Protein AF-A0A183HN78-F1 (afdb_monomer_lite)

Organism: NCBI:txid387005

Radius of gyration: 21.31 Å; chains: 1; bounding box: 61×45×54 Å

Structure (mmCIF, N/CA/C/O backbone):
data_AF-A0A183HN78-F1
#
_entry.id   AF-A0A183HN78-F1
#
loop_
_atom_site.group_PDB
_atom_site.id
_atom_site.type_symbol
_atom_site.label_atom_id
_atom_site.label_alt_id
_atom_site.label_comp_id
_atom_site.label_asym_id
_atom_site.label_entity_id
_atom_site.label_seq_id
_atom_site.pdbx_PDB_ins_code
_atom_site.Cartn_x
_atom_site.Cartn_y
_atom_site.Cartn_z
_atom_site.occupancy
_atom_site.B_iso_or_equiv
_atom_site.auth_seq_id
_atom_site.auth_comp_id
_atom_site.auth_asym_id
_atom_site.auth_atom_id
_atom_site.pdbx_PDB_model_num
ATOM 1 N N . MET A 1 1 ? -7.161 22.414 7.903 1.00 55.97 1 MET A N 1
ATOM 2 C CA . MET A 1 1 ? -7.357 23.082 6.598 1.00 55.97 1 MET A CA 1
ATOM 3 C C . MET A 1 1 ? -8.249 24.288 6.824 1.00 55.97 1 MET A C 1
ATOM 5 O O . MET A 1 1 ? -9.380 24.105 7.245 1.00 55.97 1 MET A O 1
ATOM 9 N N . THR A 1 2 ? -7.721 25.496 6.640 1.00 74.69 2 THR A N 1
ATOM 10 C CA . THR A 1 2 ? -8.369 26.744 7.087 1.00 74.69 2 THR A CA 1
ATOM 11 C C . THR A 1 2 ? -9.403 27.282 6.085 1.00 74.69 2 THR A C 1
ATOM 13 O O . THR A 1 2 ? -10.255 28.073 6.468 1.00 74.69 2 THR A O 1
ATOM 16 N N . GLN A 1 3 ? -9.358 26.844 4.815 1.00 78.94 3 GLN A N 1
ATOM 17 C CA . GLN A 1 3 ? -10.281 27.261 3.744 1.00 78.94 3 GLN A CA 1
ATOM 18 C C . GLN A 1 3 ? -10.628 26.077 2.808 1.00 78.94 3 GLN A C 1
ATOM 20 O O . GLN A 1 3 ? -9.907 25.835 1.837 1.00 78.94 3 GLN A O 1
ATOM 25 N N . PRO A 1 4 ? -11.700 25.309 3.083 1.00 74.88 4 PRO A N 1
ATOM 26 C CA . PRO A 1 4 ? -12.038 24.092 2.331 1.00 74.88 4 PRO A CA 1
ATOM 27 C C . PRO A 1 4 ? -12.501 24.361 0.889 1.00 74.88 4 PRO A C 1
ATOM 29 O O . PRO A 1 4 ? -12.250 23.549 0.006 1.00 74.88 4 PRO A O 1
ATOM 32 N N . GLU A 1 5 ? -13.103 25.518 0.608 1.00 76.06 5 GLU A N 1
ATOM 33 C CA . GLU A 1 5 ? -13.623 25.856 -0.728 1.00 76.06 5 GLU A CA 1
ATOM 34 C C . GLU A 1 5 ? -12.527 26.030 -1.787 1.00 76.06 5 G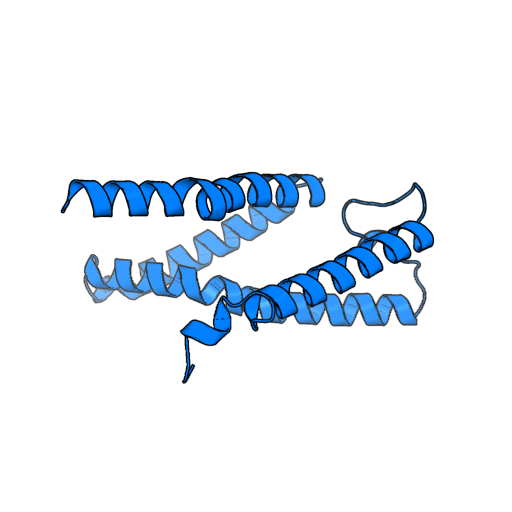LU A C 1
ATOM 36 O O . GLU A 1 5 ? -12.745 25.793 -2.972 1.00 76.06 5 GLU A O 1
ATOM 41 N N . ILE A 1 6 ? -11.321 26.431 -1.377 1.00 76.00 6 ILE A N 1
ATOM 42 C CA . ILE A 1 6 ? -10.179 26.610 -2.285 1.00 76.00 6 ILE A CA 1
ATOM 43 C C . ILE A 1 6 ? -9.595 25.253 -2.706 1.00 76.00 6 ILE A C 1
ATOM 45 O O . ILE A 1 6 ? -8.962 25.151 -3.755 1.00 76.00 6 ILE A O 1
ATOM 49 N N . PHE A 1 7 ? -9.856 24.191 -1.939 1.00 78.69 7 PHE A N 1
ATOM 50 C CA . PHE A 1 7 ? -9.330 22.852 -2.197 1.00 78.69 7 PHE A CA 1
ATOM 51 C C . PHE A 1 7 ? -9.855 22.244 -3.508 1.00 78.69 7 PHE A C 1
ATOM 53 O O . PHE A 1 7 ? -9.094 21.580 -4.209 1.00 78.69 7 PHE A O 1
ATOM 60 N N . ILE A 1 8 ? -11.124 22.513 -3.845 1.00 80.06 8 ILE A N 1
ATOM 61 C CA . ILE A 1 8 ? -11.857 21.908 -4.977 1.00 80.06 8 ILE A CA 1
ATOM 62 C C . ILE A 1 8 ? -11.852 22.815 -6.227 1.00 80.06 8 ILE A C 1
ATOM 64 O O . ILE A 1 8 ? -12.307 22.419 -7.298 1.00 80.06 8 ILE A O 1
ATOM 68 N N . LYS A 1 9 ? -11.322 24.044 -6.137 1.00 83.19 9 LYS A N 1
ATOM 69 C CA . LYS A 1 9 ? -11.217 24.942 -7.302 1.00 83.19 9 LYS A CA 1
ATOM 70 C C . LYS A 1 9 ? -10.396 24.296 -8.425 1.00 83.19 9 LYS A C 1
ATOM 72 O O . LYS A 1 9 ? -9.569 23.425 -8.181 1.00 83.19 9 LYS A O 1
ATOM 77 N N . TRP A 1 10 ? -10.568 24.784 -9.656 1.00 76.56 10 TRP A N 1
ATOM 78 C CA . TRP A 1 10 ? -9.823 24.297 -10.827 1.00 76.56 10 TRP A CA 1
ATOM 79 C C . TRP A 1 10 ? -8.299 24.260 -10.599 1.00 76.56 10 TRP A C 1
ATOM 81 O O . TRP A 1 10 ? -7.678 23.235 -10.856 1.00 76.56 10 TRP A O 1
ATOM 91 N N . ASN A 1 11 ? -7.725 25.321 -10.017 1.00 80.62 11 ASN A N 1
ATOM 92 C CA . ASN A 1 11 ? -6.320 25.387 -9.581 1.00 80.62 11 ASN A CA 1
ATOM 93 C C . ASN A 1 11 ? -6.152 25.105 -8.069 1.00 80.62 11 ASN A C 1
ATOM 95 O O . ASN A 1 11 ? -5.334 25.716 -7.383 1.00 80.62 11 ASN A O 1
ATOM 99 N N . GLY A 1 12 ? -7.030 24.271 -7.516 1.00 85.25 12 GLY A N 1
ATOM 100 C CA . GLY A 1 12 ? -7.034 23.881 -6.113 1.00 85.25 12 GLY A CA 1
ATOM 101 C C . GLY A 1 12 ? -5.965 22.836 -5.813 1.00 85.25 12 GLY A C 1
ATOM 102 O O . GLY A 1 12 ? -5.437 22.170 -6.706 1.00 85.25 12 GLY A O 1
ATOM 103 N N . VAL A 1 13 ? -5.665 22.664 -4.526 1.00 89.19 13 VAL A N 1
ATOM 104 C CA . VAL A 1 13 ? -4.624 21.734 -4.055 1.00 89.19 13 VAL A CA 1
ATOM 105 C C . VAL A 1 13 ? -4.874 20.309 -4.552 1.00 89.19 13 VAL A C 1
ATOM 107 O O . VAL A 1 13 ? -3.913 19.617 -4.880 1.00 89.19 13 VAL A O 1
ATOM 110 N N . LEU A 1 14 ? -6.138 19.883 -4.659 1.00 88.94 14 LEU A N 1
ATOM 111 C CA . LEU A 1 14 ? -6.495 18.547 -5.134 1.00 88.94 14 LEU A CA 1
ATOM 112 C C . LEU A 1 14 ? -6.058 18.319 -6.585 1.00 88.94 14 LEU A C 1
ATOM 114 O O . LEU A 1 14 ? -5.288 17.400 -6.851 1.00 88.94 14 LEU A O 1
ATOM 118 N N . ASN A 1 15 ? -6.485 19.189 -7.504 1.00 90.31 15 ASN A N 1
ATOM 119 C CA . ASN A 1 15 ? -6.161 19.061 -8.925 1.00 90.31 15 ASN A CA 1
ATOM 120 C C . ASN A 1 15 ? -4.656 19.201 -9.169 1.00 90.31 15 ASN A C 1
ATOM 122 O O . ASN A 1 15 ? -4.081 18.389 -9.890 1.00 90.31 15 ASN A O 1
ATOM 126 N N . CYS A 1 16 ? -3.996 20.163 -8.516 1.00 91.62 16 CYS A N 1
ATOM 127 C CA . CYS A 1 16 ? -2.545 20.321 -8.617 1.00 91.62 16 CYS A CA 1
ATOM 128 C C . CYS A 1 16 ? -1.796 19.078 -8.120 1.00 91.62 16 CYS A C 1
ATOM 130 O O . CYS A 1 16 ? -0.881 18.607 -8.790 1.00 91.62 16 CYS A O 1
ATOM 132 N N . SER A 1 17 ? -2.208 18.502 -6.986 1.00 92.12 17 SER A N 1
ATOM 133 C CA . SER A 1 17 ? -1.593 17.278 -6.455 1.00 92.12 17 SER A CA 1
ATOM 134 C C . SER A 1 17 ? -1.804 16.091 -7.395 1.00 92.12 17 SER A C 1
ATOM 136 O O . SER A 1 17 ? -0.857 15.361 -7.676 1.00 92.12 17 SER A O 1
ATOM 138 N N . CYS A 1 18 ? -3.014 15.924 -7.939 1.00 92.62 18 CYS A N 1
ATOM 139 C CA . CYS A 1 18 ? -3.305 14.888 -8.928 1.00 92.62 18 CYS A CA 1
ATOM 140 C C . CYS A 1 18 ? -2.443 15.046 -10.188 1.00 92.62 18 CYS A C 1
ATOM 142 O O . CYS A 1 18 ? -1.863 14.064 -10.641 1.00 92.62 18 CYS A O 1
ATOM 144 N N . LEU A 1 19 ? -2.296 16.263 -10.722 1.00 94.44 19 LEU A N 1
ATOM 145 C CA . LEU A 1 19 ? -1.450 16.532 -11.891 1.00 94.44 19 LEU A CA 1
ATOM 146 C C . LEU A 1 19 ? 0.023 16.199 -11.631 1.00 94.44 19 LEU A C 1
ATOM 148 O O . LEU A 1 19 ? 0.671 15.573 -12.472 1.00 94.44 19 LEU A O 1
ATOM 152 N N . VAL A 1 20 ? 0.551 16.571 -10.462 1.00 95.62 20 VAL A N 1
ATOM 153 C CA . VAL A 1 20 ? 1.936 16.262 -10.077 1.00 95.62 20 VAL A CA 1
ATOM 154 C C . VAL A 1 20 ? 2.146 14.751 -9.973 1.00 95.62 20 VAL A C 1
ATOM 156 O O . VAL A 1 20 ? 3.078 14.226 -10.580 1.00 95.62 20 VAL A O 1
ATOM 159 N N . VAL A 1 21 ? 1.264 14.037 -9.267 1.00 95.81 21 VAL A N 1
ATOM 160 C CA . VAL A 1 21 ? 1.358 12.575 -9.110 1.00 95.81 21 VAL A CA 1
ATOM 161 C C . VAL A 1 21 ? 1.258 11.870 -10.463 1.00 95.81 21 VAL A C 1
ATOM 163 O O . VAL A 1 21 ? 2.087 11.015 -10.766 1.00 95.81 21 VAL A O 1
ATOM 166 N N . MET A 1 22 ? 0.306 12.275 -11.308 1.00 96.06 22 MET A N 1
ATOM 167 C CA . MET A 1 22 ? 0.147 11.737 -12.662 1.00 96.06 22 MET A CA 1
ATOM 168 C C . MET A 1 22 ? 1.404 11.941 -13.508 1.00 96.06 22 MET A C 1
ATOM 170 O O . MET A 1 22 ? 1.830 11.020 -14.198 1.00 96.06 22 MET A O 1
ATOM 174 N N . THR A 1 23 ? 2.028 13.117 -13.427 1.00 96.88 23 THR A N 1
ATOM 175 C CA . THR A 1 23 ? 3.248 13.423 -14.188 1.00 96.88 23 THR A CA 1
ATOM 176 C C . THR A 1 23 ? 4.422 12.563 -13.721 1.00 96.88 23 THR A C 1
ATOM 178 O O . THR A 1 23 ? 5.125 11.986 -14.546 1.00 96.88 23 THR A O 1
ATOM 181 N N . ILE A 1 24 ? 4.606 12.410 -12.405 1.00 96.50 24 ILE A N 1
ATOM 182 C CA . ILE A 1 24 ? 5.658 11.551 -11.837 1.00 96.50 24 ILE A CA 1
ATOM 183 C C . ILE A 1 24 ? 5.449 10.090 -12.249 1.00 96.50 24 ILE A C 1
ATOM 185 O O . ILE A 1 24 ? 6.399 9.439 -12.681 1.00 96.50 24 ILE A O 1
ATOM 189 N N . PHE A 1 25 ? 4.220 9.575 -12.158 1.00 93.75 25 PHE A N 1
ATOM 190 C CA . PHE A 1 25 ? 3.913 8.196 -12.545 1.00 93.75 25 PHE A CA 1
ATOM 191 C C . PHE A 1 25 ? 4.059 7.966 -14.050 1.00 93.75 25 PHE A C 1
ATOM 193 O O . PHE A 1 25 ? 4.607 6.940 -14.446 1.00 93.75 25 PHE A O 1
ATOM 200 N N . ALA A 1 26 ? 3.653 8.923 -14.886 1.00 95.44 26 ALA A N 1
ATOM 201 C CA . ALA A 1 26 ? 3.840 8.848 -16.332 1.00 95.44 26 ALA A CA 1
ATOM 202 C C . ALA A 1 26 ? 5.328 8.830 -16.713 1.00 95.44 26 ALA A C 1
ATOM 204 O O . ALA A 1 26 ? 5.743 7.985 -17.503 1.00 95.44 26 ALA A O 1
ATOM 205 N N . MET A 1 27 ? 6.145 9.706 -16.114 1.00 95.62 27 MET A N 1
ATOM 206 C CA . MET A 1 27 ? 7.596 9.709 -16.331 1.00 95.62 27 MET A CA 1
ATOM 207 C C . MET A 1 27 ? 8.236 8.400 -15.862 1.00 95.62 27 MET A C 1
ATOM 209 O O . MET A 1 27 ? 9.020 7.810 -16.600 1.00 95.62 27 MET A O 1
ATOM 213 N N . MET A 1 28 ? 7.882 7.919 -14.666 1.00 91.12 28 MET A N 1
ATOM 214 C CA . MET A 1 28 ? 8.403 6.658 -14.130 1.00 91.12 28 MET A CA 1
ATOM 215 C C . MET A 1 28 ? 8.033 5.468 -15.024 1.00 91.12 28 MET A C 1
ATOM 217 O O . MET A 1 28 ? 8.885 4.629 -15.300 1.00 91.12 28 MET A O 1
ATOM 221 N N . GLY A 1 29 ? 6.793 5.407 -15.516 1.00 89.81 29 GLY A N 1
ATOM 222 C CA . GLY A 1 29 ? 6.353 4.363 -16.441 1.00 89.81 29 GLY A CA 1
ATOM 223 C C . GLY A 1 29 ? 7.075 4.429 -17.788 1.00 89.81 29 GLY A C 1
ATOM 224 O O . GLY A 1 29 ? 7.568 3.413 -18.268 1.00 89.81 29 GLY A O 1
ATOM 225 N N . PHE A 1 30 ? 7.196 5.625 -18.370 1.00 91.44 30 PHE A N 1
ATOM 226 C CA . PHE A 1 30 ? 7.841 5.824 -19.668 1.00 91.44 30 PHE A CA 1
ATOM 227 C C .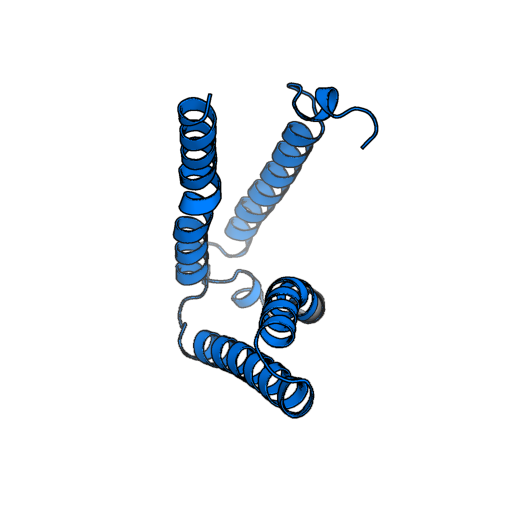 PHE A 1 30 ? 9.341 5.501 -19.633 1.00 91.44 30 PHE A C 1
ATOM 229 O O . PHE A 1 30 ? 9.813 4.666 -20.402 1.00 91.44 30 PHE A O 1
ATOM 236 N N . TYR A 1 31 ? 10.095 6.117 -18.716 1.00 90.06 31 TYR A N 1
ATOM 237 C CA . TYR A 1 31 ? 11.531 5.856 -18.587 1.00 90.06 31 TYR A CA 1
ATOM 238 C C . TYR A 1 31 ? 11.821 4.451 -18.049 1.00 90.06 31 TYR A C 1
ATOM 240 O O . TYR A 1 31 ? 12.805 3.841 -18.457 1.00 90.06 31 TYR A O 1
ATOM 248 N N . GLY A 1 32 ? 10.960 3.917 -17.176 1.00 87.62 32 GLY A N 1
ATOM 249 C CA . GLY A 1 32 ? 11.075 2.547 -16.678 1.00 87.62 32 GLY A CA 1
ATOM 250 C C . GLY A 1 32 ? 10.942 1.508 -17.791 1.00 87.62 32 GLY A C 1
ATOM 251 O O . GLY A 1 32 ? 11.746 0.581 -17.849 1.00 87.62 32 GLY A O 1
ATOM 252 N N . TYR A 1 33 ? 9.990 1.695 -18.712 1.00 87.12 33 TYR A N 1
ATOM 253 C CA . TYR A 1 33 ? 9.850 0.828 -19.883 1.00 87.12 33 TYR A CA 1
ATOM 254 C C . TYR A 1 33 ? 11.043 0.963 -20.837 1.00 87.12 33 TYR A C 1
ATOM 256 O O . TYR A 1 33 ? 11.613 -0.045 -21.236 1.00 87.12 33 TYR A O 1
ATOM 264 N N . LEU A 1 34 ? 11.497 2.187 -21.138 1.00 87.44 34 LEU A N 1
ATOM 265 C CA . LEU A 1 34 ? 12.674 2.392 -21.996 1.00 87.44 34 LEU A CA 1
ATOM 266 C C . LEU A 1 34 ? 13.959 1.754 -21.440 1.00 87.44 34 LEU A C 1
ATOM 268 O O . LEU A 1 34 ? 14.826 1.371 -22.219 1.00 87.44 34 LEU A O 1
ATOM 272 N N . ALA A 1 35 ? 14.096 1.650 -20.116 1.00 83.06 35 ALA A N 1
ATOM 273 C CA . ALA A 1 35 ? 15.273 1.063 -19.480 1.00 83.06 35 ALA A CA 1
ATOM 274 C C . ALA A 1 35 ? 15.316 -0.475 -19.551 1.00 83.06 35 ALA A C 1
ATOM 276 O O . ALA A 1 35 ? 16.405 -1.043 -19.558 1.00 83.06 35 ALA A O 1
ATOM 277 N N . VAL A 1 36 ? 14.158 -1.143 -19.574 1.00 80.44 36 VAL A N 1
ATOM 278 C CA . VAL A 1 36 ? 14.050 -2.616 -19.500 1.00 80.44 36 VAL A CA 1
ATOM 279 C C . VAL A 1 36 ? 13.607 -3.237 -20.835 1.00 80.44 36 VAL A C 1
ATOM 281 O O . VAL A 1 36 ? 13.918 -4.394 -21.103 1.00 80.44 36 VAL A O 1
ATOM 284 N N . GLY A 1 37 ? 12.937 -2.477 -21.703 1.00 81.62 37 GLY A N 1
ATOM 285 C CA . GLY A 1 37 ? 12.461 -2.938 -23.008 1.00 81.62 37 GLY A CA 1
ATOM 286 C C . GLY A 1 37 ? 11.293 -3.923 -22.910 1.00 81.62 37 GLY A C 1
ATOM 287 O O . GLY A 1 37 ? 10.447 -3.814 -22.026 1.00 81.62 37 GLY A O 1
ATOM 288 N N . ASP A 1 38 ? 11.238 -4.895 -23.821 1.00 78.56 38 ASP A N 1
ATOM 289 C CA . ASP A 1 38 ? 10.136 -5.868 -23.902 1.00 78.56 38 ASP A CA 1
ATOM 290 C C . ASP A 1 38 ? 10.207 -6.990 -22.853 1.00 78.56 38 ASP A C 1
ATOM 292 O O . ASP A 1 38 ? 9.248 -7.739 -22.683 1.00 78.56 38 ASP A O 1
ATOM 296 N N . GLU A 1 39 ? 11.306 -7.098 -22.101 1.00 75.62 39 GLU A N 1
ATOM 297 C CA . GLU A 1 39 ? 11.486 -8.142 -21.083 1.00 75.62 39 GLU A CA 1
ATOM 298 C C . GLU A 1 39 ? 10.902 -7.771 -19.707 1.00 75.62 39 GLU A C 1
ATOM 300 O O . GLU A 1 39 ? 11.203 -8.442 -18.725 1.00 75.62 39 GLU A O 1
ATOM 305 N N . VAL A 1 40 ? 10.082 -6.715 -19.591 1.00 76.38 40 VAL A N 1
ATOM 306 C CA . VAL A 1 40 ? 9.540 -6.203 -18.312 1.00 76.38 40 VAL A CA 1
ATOM 307 C C . VAL A 1 40 ? 8.773 -7.278 -17.531 1.00 76.38 40 VAL A C 1
ATOM 309 O O . VAL A 1 40 ? 7.719 -7.751 -17.944 1.00 76.38 40 VAL A O 1
ATOM 312 N N . ALA A 1 41 ? 9.292 -7.617 -16.353 1.00 78.38 41 ALA A N 1
ATOM 313 C CA . ALA A 1 41 ? 8.649 -8.484 -15.382 1.00 78.38 41 ALA A CA 1
ATOM 314 C C . ALA A 1 41 ? 7.594 -7.714 -14.576 1.00 78.38 41 ALA A C 1
ATOM 316 O O . ALA A 1 41 ? 7.585 -6.482 -14.543 1.00 78.38 41 ALA A O 1
ATOM 317 N N . ASP A 1 42 ? 6.754 -8.454 -13.847 1.00 75.31 42 ASP A N 1
ATOM 318 C CA . ASP A 1 42 ? 5.637 -7.923 -13.049 1.00 75.31 42 ASP A CA 1
ATOM 319 C C . ASP A 1 42 ? 6.030 -6.803 -12.067 1.00 75.31 42 ASP A C 1
ATOM 321 O O . ASP A 1 42 ? 5.201 -5.969 -11.699 1.00 75.31 42 ASP A O 1
ATOM 325 N N . ALA A 1 43 ? 7.297 -6.764 -11.646 1.00 77.94 43 ALA A N 1
ATOM 326 C CA . ALA A 1 43 ? 7.878 -5.653 -10.911 1.00 77.94 43 ALA A CA 1
ATOM 327 C C . ALA A 1 43 ? 9.174 -5.191 -11.586 1.00 77.94 43 ALA A C 1
ATOM 329 O O . ALA A 1 43 ? 10.105 -5.975 -11.773 1.00 77.94 43 ALA A O 1
ATOM 330 N N . ILE A 1 44 ? 9.279 -3.885 -11.853 1.00 76.69 44 ILE A N 1
ATOM 331 C CA . ILE A 1 44 ? 10.475 -3.267 -12.455 1.00 76.69 44 ILE A CA 1
ATOM 332 C C . ILE A 1 44 ? 11.730 -3.565 -11.621 1.00 76.69 44 ILE A C 1
ATOM 334 O O . ILE A 1 44 ? 12.807 -3.770 -12.171 1.00 76.69 44 ILE A O 1
ATOM 338 N N . THR A 1 45 ? 11.594 -3.658 -10.293 1.00 79.25 45 THR A N 1
ATOM 339 C CA . THR A 1 45 ? 12.695 -3.974 -9.372 1.00 79.25 45 THR A CA 1
ATOM 340 C C . THR A 1 45 ? 13.284 -5.374 -9.574 1.00 79.25 45 THR A C 1
ATOM 342 O O . THR A 1 45 ? 14.420 -5.609 -9.152 1.00 79.25 45 THR A O 1
ATOM 345 N N . LEU A 1 46 ? 12.574 -6.296 -10.229 1.00 77.00 46 LEU A N 1
ATOM 346 C CA . LEU A 1 46 ? 13.070 -7.645 -10.493 1.00 77.00 46 LEU A CA 1
ATOM 347 C C . LEU A 1 46 ? 14.090 -7.657 -11.640 1.00 77.00 46 LEU A C 1
ATOM 349 O O . LEU A 1 46 ? 15.151 -8.255 -11.493 1.00 77.00 46 LEU A O 1
ATOM 353 N N . ASN A 1 47 ? 13.835 -6.892 -12.702 1.00 77.12 47 ASN A N 1
ATOM 354 C CA . ASN A 1 47 ? 14.652 -6.876 -13.923 1.00 77.12 47 ASN A CA 1
ATOM 355 C C . ASN A 1 47 ? 15.878 -5.967 -13.882 1.00 77.12 47 ASN A C 1
ATOM 357 O O . ASN A 1 47 ? 16.629 -5.880 -14.849 1.00 77.12 47 ASN A O 1
ATOM 361 N N . VAL A 1 48 ? 16.080 -5.249 -12.782 1.00 77.19 48 VAL A N 1
ATOM 362 C CA . VAL A 1 48 ? 17.190 -4.302 -12.698 1.00 77.19 48 VAL A CA 1
ATOM 363 C C . VAL A 1 48 ? 18.523 -5.060 -12.625 1.00 77.19 48 VAL A C 1
ATOM 365 O O . VAL A 1 48 ? 18.630 -5.955 -11.769 1.00 77.19 48 VAL A O 1
ATOM 368 N N . PRO A 1 49 ? 19.534 -4.695 -13.444 1.00 79.19 49 PRO A N 1
ATOM 369 C CA . PRO A 1 49 ? 20.819 -5.384 -13.495 1.00 79.19 49 PRO A CA 1
ATOM 370 C C . PRO A 1 49 ? 21.542 -5.377 -12.144 1.00 79.19 49 PRO A C 1
ATOM 372 O O . PRO A 1 49 ? 21.335 -4.507 -11.293 1.00 79.19 49 PRO A O 1
ATOM 375 N N . HIS A 1 50 ? 22.425 -6.356 -11.950 1.00 79.25 50 HIS A N 1
ATOM 376 C CA . HIS A 1 50 ? 23.154 -6.583 -10.699 1.00 79.25 50 HIS A CA 1
ATOM 377 C C . HIS A 1 50 ? 24.321 -5.605 -10.462 1.00 79.25 50 HIS A C 1
ATOM 379 O O . HIS A 1 50 ? 25.366 -6.000 -9.952 1.00 79.25 50 HIS A O 1
ATOM 385 N N . GLU A 1 51 ? 24.151 -4.320 -10.764 1.00 87.81 51 GLU A N 1
ATOM 386 C CA . GLU A 1 51 ? 25.156 -3.300 -10.449 1.00 87.81 51 GLU A CA 1
ATOM 387 C C . GLU A 1 51 ? 24.958 -2.701 -9.053 1.00 87.81 51 GLU A C 1
ATOM 389 O O . GLU A 1 51 ? 23.848 -2.674 -8.514 1.00 87.81 51 GLU A O 1
ATOM 394 N N . LEU A 1 52 ? 26.039 -2.167 -8.476 1.00 89.25 52 LEU A N 1
ATOM 395 C CA . LEU A 1 52 ? 26.059 -1.643 -7.107 1.00 89.25 52 LEU A CA 1
ATOM 396 C C . LEU A 1 52 ? 24.970 -0.582 -6.865 1.00 89.25 52 LEU A C 1
ATOM 398 O O . LEU A 1 52 ? 24.266 -0.638 -5.859 1.00 89.25 52 LEU A O 1
ATOM 402 N N . MET A 1 53 ? 24.791 0.351 -7.806 1.00 87.38 53 MET A N 1
ATOM 403 C CA . MET A 1 53 ? 23.785 1.417 -7.707 1.00 87.38 53 MET A CA 1
ATOM 404 C C . MET A 1 53 ? 22.367 0.845 -7.591 1.00 87.38 53 MET A C 1
ATOM 406 O O . MET A 1 53 ? 21.589 1.234 -6.719 1.00 87.38 53 MET A O 1
ATOM 410 N N . TYR A 1 54 ? 22.035 -0.116 -8.446 1.00 86.44 54 TYR A N 1
ATOM 411 C CA . TYR A 1 54 ? 20.711 -0.716 -8.481 1.00 86.44 54 TYR A CA 1
ATOM 412 C C . TYR A 1 54 ? 20.434 -1.596 -7.267 1.00 86.44 54 TYR A C 1
ATOM 414 O O . TYR A 1 54 ? 19.314 -1.606 -6.760 1.00 86.44 54 TYR A O 1
ATOM 422 N N . GLN A 1 55 ? 21.451 -2.283 -6.746 1.00 88.75 55 GLN A N 1
ATOM 423 C CA . GLN A 1 55 ? 21.330 -3.028 -5.495 1.00 88.75 55 GLN A CA 1
ATOM 424 C C . GLN A 1 55 ? 21.038 -2.102 -4.308 1.00 88.75 55 GLN A C 1
ATOM 426 O O . GLN A 1 55 ? 20.162 -2.412 -3.500 1.00 88.75 55 GLN A O 1
ATOM 431 N N . ILE A 1 56 ? 21.691 -0.935 -4.237 1.00 91.88 56 ILE A N 1
ATOM 432 C CA . ILE A 1 56 ? 21.403 0.081 -3.213 1.00 91.88 56 ILE A CA 1
ATOM 433 C C . ILE A 1 56 ? 19.949 0.559 -3.323 1.00 91.88 56 ILE A C 1
ATOM 435 O O . ILE A 1 56 ? 19.246 0.616 -2.314 1.00 91.88 56 ILE A O 1
ATOM 439 N N . ILE A 1 57 ? 19.462 0.839 -4.537 1.00 90.12 57 ILE A N 1
ATOM 440 C CA . ILE A 1 57 ? 18.067 1.254 -4.764 1.00 90.12 57 ILE A CA 1
ATOM 441 C C . ILE A 1 57 ? 17.086 0.157 -4.324 1.00 90.12 57 ILE A C 1
ATOM 443 O O . ILE A 1 57 ? 16.126 0.458 -3.614 1.00 90.12 57 ILE A O 1
ATOM 447 N N . LYS A 1 58 ? 17.336 -1.116 -4.676 1.00 89.56 58 LYS A N 1
ATOM 448 C CA . LYS A 1 58 ? 16.509 -2.253 -4.224 1.00 89.56 58 LYS A CA 1
ATOM 449 C C . LYS A 1 58 ? 16.479 -2.352 -2.694 1.00 89.56 58 LYS A C 1
ATOM 451 O O . LYS A 1 58 ? 15.414 -2.583 -2.124 1.00 89.56 58 LYS A O 1
ATOM 456 N N . LEU A 1 59 ? 17.611 -2.130 -2.023 1.00 91.62 59 LEU A N 1
ATOM 457 C CA . LEU A 1 59 ? 17.710 -2.175 -0.562 1.00 91.62 59 LEU A CA 1
ATOM 458 C C . LEU A 1 59 ? 16.917 -1.032 0.090 1.00 91.62 59 LEU A C 1
ATOM 460 O O . LEU A 1 59 ? 16.104 -1.282 0.979 1.00 91.62 59 LEU A O 1
ATOM 464 N N . ILE A 1 60 ? 17.081 0.206 -0.388 1.00 93.69 60 ILE A N 1
ATOM 465 C CA . ILE A 1 60 ? 16.312 1.367 0.094 1.00 93.69 60 ILE A CA 1
ATOM 466 C C . ILE A 1 60 ? 14.811 1.143 -0.111 1.00 93.69 60 ILE A C 1
ATOM 468 O O . ILE A 1 60 ? 14.021 1.386 0.802 1.00 93.69 60 ILE A O 1
ATOM 472 N N . PHE A 1 61 ? 14.413 0.632 -1.279 1.00 91.25 61 PHE A N 1
ATOM 473 C CA . PHE A 1 61 ? 13.021 0.301 -1.566 1.00 91.25 61 PHE A CA 1
ATOM 474 C C . PHE A 1 61 ? 12.482 -0.767 -0.605 1.00 91.25 61 PHE A C 1
ATOM 476 O O . PHE A 1 61 ? 11.416 -0.584 -0.020 1.00 91.25 61 PHE A O 1
ATOM 483 N N . SER A 1 62 ? 13.243 -1.837 -0.362 1.00 92.12 62 SER A N 1
ATOM 484 C CA . SER A 1 62 ? 12.869 -2.886 0.592 1.00 92.12 62 SER A CA 1
ATOM 485 C C . SER A 1 62 ? 12.707 -2.344 2.015 1.00 92.12 62 SER A C 1
ATOM 487 O O . SER A 1 62 ? 11.740 -2.691 2.692 1.00 92.12 62 SER A O 1
ATOM 489 N N . MET A 1 63 ? 13.610 -1.471 2.475 1.00 95.19 63 MET A N 1
ATOM 490 C CA . MET A 1 63 ? 13.484 -0.822 3.787 1.00 95.19 63 MET A CA 1
ATOM 491 C C . MET A 1 63 ? 12.237 0.066 3.858 1.00 95.19 63 MET A C 1
ATOM 493 O O . MET A 1 63 ? 11.516 0.036 4.854 1.00 95.19 63 MET A O 1
ATOM 497 N N . CYS A 1 64 ? 11.944 0.816 2.793 1.00 94.88 64 CYS A N 1
ATOM 498 C CA . CYS A 1 64 ? 10.750 1.655 2.706 1.00 94.88 64 CYS A CA 1
ATOM 499 C C . CYS A 1 64 ? 9.457 0.828 2.822 1.00 94.88 64 CYS A C 1
ATOM 501 O O . CYS A 1 64 ? 8.564 1.176 3.600 1.00 94.88 64 CYS A O 1
ATOM 503 N N . VAL A 1 65 ? 9.371 -0.302 2.111 1.00 92.75 65 VAL A N 1
ATOM 504 C CA . VAL A 1 65 ? 8.218 -1.217 2.187 1.00 92.75 65 VAL A CA 1
ATOM 505 C C . VAL A 1 65 ? 8.102 -1.840 3.579 1.00 92.75 65 VAL A C 1
ATOM 507 O O . VAL A 1 65 ? 7.007 -1.867 4.140 1.00 92.75 65 VAL A O 1
ATOM 510 N N . MET A 1 66 ? 9.221 -2.262 4.176 1.00 93.44 66 MET A N 1
ATOM 511 C CA . MET A 1 66 ? 9.248 -2.835 5.525 1.00 93.44 66 MET A CA 1
ATOM 512 C C . MET A 1 66 ? 8.696 -1.866 6.580 1.00 93.44 66 MET A C 1
ATOM 514 O O . MET A 1 66 ? 7.958 -2.284 7.468 1.00 93.44 66 MET A O 1
ATOM 518 N N . VAL A 1 67 ? 9.010 -0.571 6.469 1.00 94.75 67 VAL A N 1
ATOM 519 C CA . VAL A 1 67 ? 8.484 0.471 7.370 1.00 94.75 67 VAL A CA 1
ATOM 520 C C . VAL A 1 67 ? 7.023 0.811 7.058 1.00 94.75 67 VAL A C 1
ATOM 522 O O . VAL A 1 67 ? 6.235 1.065 7.968 1.00 94.75 67 VAL A O 1
ATOM 525 N N . SER A 1 68 ? 6.631 0.794 5.783 1.00 95.19 68 SER A N 1
ATOM 526 C CA . SER A 1 68 ? 5.270 1.144 5.356 1.00 95.19 68 SER A CA 1
ATOM 527 C C . SER A 1 68 ? 4.233 0.086 5.737 1.00 95.19 68 SER A C 1
ATOM 529 O O . SER A 1 68 ? 3.095 0.429 6.057 1.00 95.19 68 SER A O 1
ATOM 531 N N . TYR A 1 69 ? 4.616 -1.191 5.736 1.00 92.06 69 TYR A N 1
ATOM 532 C CA . TYR A 1 69 ? 3.721 -2.307 6.043 1.00 92.06 69 TYR A CA 1
ATOM 533 C C . TYR A 1 69 ? 3.010 -2.192 7.412 1.00 92.06 69 TYR A C 1
ATOM 535 O O . TYR A 1 69 ? 1.776 -2.193 7.436 1.00 92.06 69 TYR A O 1
ATOM 543 N N . PRO A 1 70 ? 3.709 -2.021 8.556 1.00 91.44 70 PRO A N 1
ATOM 544 C CA . PRO A 1 70 ? 3.046 -1.887 9.854 1.00 91.44 70 PRO A CA 1
ATOM 545 C C . PRO A 1 70 ? 2.171 -0.630 9.949 1.00 91.44 70 PRO A C 1
ATOM 547 O O . PRO A 1 70 ? 1.134 -0.662 10.611 1.00 91.44 70 PRO A O 1
ATOM 550 N N . LEU A 1 71 ? 2.542 0.459 9.262 1.00 92.94 71 LEU A N 1
ATOM 551 C CA . LEU A 1 71 ? 1.741 1.687 9.218 1.00 92.94 71 LEU A CA 1
ATOM 552 C C . LEU A 1 71 ? 0.404 1.463 8.501 1.00 92.94 71 LEU A C 1
ATOM 554 O O . LEU A 1 71 ? -0.638 1.888 8.993 1.00 92.94 71 LEU A O 1
ATOM 558 N N . GLN A 1 72 ? 0.413 0.758 7.368 1.00 92.75 72 GLN A N 1
ATOM 559 C CA . GLN A 1 72 ? -0.812 0.403 6.645 1.00 92.75 72 GLN A CA 1
ATOM 560 C C . GLN A 1 72 ? -1.679 -0.573 7.451 1.00 92.75 72 GLN A C 1
ATOM 562 O O . GLN A 1 72 ? -2.905 -0.458 7.460 1.00 92.75 72 GLN A O 1
ATOM 567 N N . PHE A 1 73 ? -1.047 -1.499 8.178 1.00 90.88 73 PHE A N 1
ATOM 568 C CA . PHE A 1 73 ? -1.730 -2.485 9.013 1.00 90.88 73 PHE A CA 1
ATOM 569 C C . PHE A 1 73 ? -2.360 -1.896 10.289 1.00 90.88 73 PHE A C 1
ATOM 571 O O . PHE A 1 73 ? -3.291 -2.478 10.850 1.00 90.88 73 PHE A O 1
ATOM 578 N N . TYR A 1 74 ? -1.910 -0.721 10.736 1.00 92.06 74 TYR A N 1
ATOM 579 C CA . TYR A 1 74 ? -2.422 -0.069 11.942 1.00 92.06 74 TYR A CA 1
ATOM 580 C C . TYR A 1 74 ? -3.935 0.194 11.882 1.00 92.06 74 TYR A C 1
ATOM 582 O O . TYR A 1 74 ? -4.662 -0.168 12.805 1.00 92.06 74 TYR A O 1
ATOM 590 N N . ILE A 1 75 ? -4.428 0.760 10.776 1.00 92.00 75 ILE A N 1
ATOM 591 C CA . ILE A 1 75 ? -5.836 1.161 10.616 1.00 92.00 75 ILE A CA 1
ATOM 592 C C . ILE A 1 75 ? -6.816 -0.026 10.739 1.00 92.00 75 ILE A C 1
ATOM 594 O O . ILE A 1 75 ? -7.762 0.060 11.532 1.00 92.00 75 ILE A O 1
ATOM 598 N N . PRO A 1 76 ? -6.662 -1.137 9.983 1.00 90.94 76 PRO A N 1
ATOM 599 C CA . PRO A 1 76 ? -7.557 -2.282 10.131 1.00 90.94 76 PRO A CA 1
ATOM 600 C C . PRO A 1 76 ? -7.421 -2.932 11.510 1.00 90.94 76 PRO A C 1
ATOM 602 O O . PRO A 1 76 ? -8.430 -3.354 12.078 1.00 90.94 76 PRO A O 1
ATOM 605 N N . MET A 1 77 ? -6.214 -2.967 12.081 1.00 91.31 77 MET A N 1
ATOM 606 C CA . MET A 1 77 ? -5.996 -3.570 13.391 1.00 91.31 77 MET A CA 1
ATOM 607 C C . MET A 1 77 ? -6.676 -2.782 14.513 1.00 91.31 77 MET A C 1
ATOM 609 O O . MET A 1 77 ? -7.352 -3.374 15.351 1.00 91.31 77 MET A O 1
ATOM 613 N N . GLU A 1 78 ? -6.581 -1.452 14.491 1.00 93.44 78 GLU A N 1
ATOM 614 C CA . GLU A 1 78 ? -7.283 -0.574 15.430 1.00 93.44 78 GLU A CA 1
ATOM 615 C C . GLU A 1 78 ? -8.804 -0.789 15.354 1.00 93.44 78 GLU A C 1
ATOM 617 O O . GLU A 1 78 ? -9.504 -0.830 16.370 1.00 93.44 78 GLU A O 1
ATOM 622 N N . ARG A 1 79 ? -9.336 -0.981 14.140 1.00 92.06 79 ARG A N 1
ATOM 623 C CA . ARG A 1 79 ? -10.759 -1.269 13.937 1.00 92.06 79 ARG A CA 1
ATOM 624 C C . ARG A 1 79 ? -11.171 -2.616 14.532 1.00 92.06 79 ARG A C 1
ATOM 626 O O . ARG A 1 79 ? -12.229 -2.692 15.158 1.00 92.06 79 ARG A O 1
ATOM 633 N N . ILE A 1 80 ? -10.361 -3.656 14.349 1.00 91.75 80 ILE A N 1
ATOM 634 C CA . ILE A 1 80 ? -10.609 -4.984 14.928 1.00 91.75 80 ILE A CA 1
ATOM 635 C C . ILE A 1 80 ? -10.542 -4.919 16.450 1.00 91.75 80 ILE A C 1
ATOM 637 O O . ILE A 1 80 ? -11.431 -5.439 17.119 1.00 91.75 80 ILE A O 1
ATOM 641 N N . GLU A 1 81 ? -9.540 -4.235 16.994 1.00 90.12 81 GLU A N 1
ATOM 642 C CA . GLU A 1 81 ? -9.357 -4.068 18.432 1.00 90.12 81 GLU A CA 1
ATOM 643 C C . GLU A 1 81 ? -10.579 -3.398 19.069 1.00 90.12 81 GLU A C 1
ATOM 645 O O . GLU A 1 81 ? -11.185 -3.958 19.979 1.00 90.12 81 GLU A O 1
ATOM 650 N N . LYS A 1 82 ? -11.054 -2.280 18.502 1.00 90.44 82 LYS A N 1
ATOM 651 C CA . LYS A 1 82 ? -12.291 -1.614 18.949 1.00 90.44 82 LYS A CA 1
ATOM 652 C C . LYS A 1 82 ? -13.517 -2.529 18.884 1.00 90.44 82 LYS A C 1
ATOM 654 O O . LYS A 1 82 ? -14.379 -2.476 19.763 1.00 90.44 82 LYS A O 1
ATOM 659 N N . TRP A 1 83 ? -13.622 -3.360 17.848 1.00 90.44 83 TRP A N 1
ATOM 660 C CA . TRP A 1 83 ? -14.727 -4.307 17.707 1.00 90.44 83 TRP A CA 1
ATOM 661 C C . TRP A 1 83 ? -14.673 -5.422 18.762 1.00 90.44 83 TRP A C 1
ATOM 663 O O . TRP A 1 83 ? -15.710 -5.757 19.338 1.00 90.44 83 TRP A O 1
ATOM 673 N N . VAL A 1 84 ? -13.476 -5.943 19.050 1.00 89.25 84 VAL A N 1
ATOM 674 C CA . VAL A 1 84 ? -13.224 -6.952 20.088 1.00 89.25 84 VAL A CA 1
ATOM 675 C C . VAL A 1 84 ? -13.542 -6.390 21.469 1.00 89.25 84 VAL A C 1
ATOM 677 O O . VAL A 1 84 ? -14.336 -6.993 22.187 1.00 89.25 84 VAL A O 1
ATOM 680 N N . THR A 1 85 ? -13.030 -5.206 21.812 1.00 86.88 85 THR A N 1
ATOM 681 C CA . THR A 1 85 ? -13.264 -4.581 23.124 1.00 86.88 85 THR A CA 1
ATOM 682 C C . THR A 1 85 ? -14.746 -4.313 23.382 1.00 86.88 85 THR A C 1
ATOM 684 O O . THR A 1 85 ? -15.211 -4.411 24.514 1.00 86.88 85 THR A O 1
ATOM 687 N N . ARG A 1 86 ? -15.525 -4.024 22.330 1.00 88.00 86 ARG A N 1
ATOM 688 C CA . ARG A 1 86 ? -16.972 -3.795 22.448 1.00 88.00 86 ARG A CA 1
ATOM 689 C C . ARG A 1 86 ? -17.779 -5.077 22.673 1.00 88.00 86 ARG A C 1
ATOM 691 O O . ARG A 1 86 ? -18.861 -5.003 23.246 1.00 88.00 86 ARG A O 1
ATOM 698 N N . LYS A 1 87 ? -17.325 -6.224 22.158 1.00 85.62 87 LYS A N 1
ATOM 699 C CA . LYS A 1 87 ? -18.115 -7.470 22.138 1.00 85.62 87 LYS A CA 1
ATOM 700 C C . LYS A 1 87 ? -17.626 -8.554 23.097 1.00 85.62 87 LYS A C 1
ATOM 702 O O . LYS A 1 87 ? -18.412 -9.436 23.425 1.00 85.62 87 LYS A O 1
ATOM 707 N N . ILE A 1 88 ? -16.359 -8.526 23.503 1.00 85.62 88 ILE A N 1
ATOM 708 C CA . ILE A 1 88 ? -15.706 -9.608 24.249 1.00 85.62 88 ILE A CA 1
ATOM 709 C C . ILE A 1 88 ? -15.348 -9.122 25.663 1.00 85.62 88 ILE A C 1
ATOM 711 O O . ILE A 1 88 ? -14.872 -7.994 25.801 1.00 85.62 88 ILE A O 1
ATOM 715 N N . PRO A 1 89 ? -15.551 -9.938 26.715 1.00 82.38 89 PRO A N 1
ATOM 716 C CA . PRO A 1 89 ? -15.151 -9.603 28.083 1.00 82.38 89 PR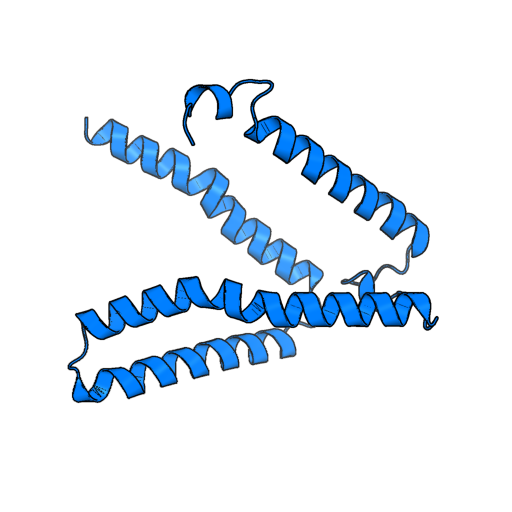O A CA 1
ATOM 717 C C . PRO A 1 89 ? -13.628 -9.468 28.229 1.00 82.38 89 PRO A C 1
ATOM 719 O O . PRO A 1 89 ? -12.867 -10.176 27.567 1.00 82.38 89 PRO A O 1
ATOM 722 N N . VAL A 1 90 ? -13.197 -8.579 29.132 1.00 81.50 90 VAL A N 1
ATOM 723 C CA . VAL A 1 90 ? -11.799 -8.127 29.305 1.00 81.50 90 VAL A CA 1
ATOM 724 C C . VAL A 1 90 ? -10.804 -9.277 29.478 1.00 81.50 90 VAL A C 1
ATOM 726 O O . VAL A 1 90 ? -9.715 -9.220 28.916 1.00 81.50 90 VAL A O 1
ATOM 729 N N . GLU A 1 91 ? -11.195 -10.352 30.166 1.00 80.19 91 GLU A N 1
ATOM 730 C CA . GLU A 1 91 ? -10.330 -11.514 30.419 1.00 80.19 91 GLU A CA 1
ATOM 731 C C . GLU A 1 91 ? -9.817 -12.187 29.137 1.00 80.19 91 GLU A C 1
ATOM 733 O O . GLU A 1 91 ? -8.676 -12.641 29.101 1.00 80.19 91 GLU A O 1
ATOM 738 N N . ASN A 1 92 ? -10.613 -12.198 28.061 1.00 83.62 92 ASN A N 1
ATOM 739 C CA . ASN A 1 92 ? -10.252 -12.883 26.816 1.00 83.62 92 ASN A CA 1
ATOM 740 C C . ASN A 1 92 ? -9.846 -11.930 25.681 1.00 83.62 92 ASN A C 1
ATOM 742 O O . ASN A 1 92 ? -9.374 -12.395 24.642 1.00 83.62 92 ASN A O 1
ATOM 746 N N . GLN A 1 93 ? -10.009 -10.612 25.848 1.00 85.38 93 GLN A N 1
ATOM 747 C CA . GLN A 1 93 ? -9.765 -9.619 24.789 1.00 85.38 93 GLN A CA 1
ATOM 748 C C . GLN A 1 93 ? -8.359 -9.736 24.193 1.00 85.38 93 GLN A C 1
ATOM 750 O O . GLN A 1 93 ? -8.207 -9.803 22.973 1.00 85.38 93 GLN A O 1
ATOM 755 N N . THR A 1 94 ? -7.341 -9.834 25.048 1.00 85.19 94 THR A N 1
ATOM 756 C CA . THR A 1 94 ? -5.932 -9.917 24.647 1.00 85.19 94 THR A CA 1
ATOM 757 C C . THR A 1 94 ? -5.672 -11.107 23.719 1.00 85.19 94 THR A C 1
ATOM 759 O O . THR A 1 94 ? -5.042 -10.950 22.674 1.00 85.19 94 THR A O 1
ATOM 762 N N . THR A 1 95 ? -6.223 -12.281 24.037 1.00 88.56 95 THR A N 1
ATOM 763 C CA . THR A 1 95 ? -6.065 -13.501 23.232 1.00 88.56 95 THR A CA 1
ATOM 764 C C . THR A 1 95 ? -6.682 -13.347 21.844 1.00 88.56 95 THR A C 1
ATOM 766 O O . THR A 1 95 ? -6.036 -13.671 20.850 1.00 88.56 95 THR A O 1
ATOM 769 N N . TYR A 1 96 ? -7.896 -12.793 21.749 1.00 88.62 96 TYR A N 1
ATOM 770 C CA . TYR A 1 96 ? -8.560 -12.566 20.459 1.00 88.62 96 TYR A CA 1
ATOM 771 C C . TYR A 1 96 ? -7.847 -11.509 19.607 1.00 88.62 96 TYR A C 1
ATOM 773 O O . TYR A 1 96 ? -7.756 -11.669 18.391 1.00 88.62 96 TYR A O 1
ATOM 781 N N . ILE A 1 97 ? -7.304 -10.458 20.228 1.00 89.69 97 ILE A N 1
ATOM 782 C CA . ILE A 1 97 ? -6.527 -9.419 19.537 1.00 89.69 97 ILE A CA 1
ATOM 783 C C . ILE A 1 97 ? -5.258 -10.022 18.929 1.00 89.69 97 ILE A C 1
ATOM 785 O O . ILE A 1 97 ? -4.996 -9.820 17.742 1.00 89.69 97 ILE A O 1
ATOM 789 N N . TYR A 1 98 ? -4.485 -10.789 19.704 1.00 91.00 98 TYR A N 1
ATOM 790 C CA . TYR A 1 98 ? -3.287 -11.450 19.183 1.00 91.00 98 TYR A CA 1
ATOM 791 C C . TYR A 1 98 ? -3.629 -12.490 18.120 1.00 91.00 98 TYR A C 1
ATOM 793 O O . TYR A 1 98 ? -2.976 -12.519 17.081 1.00 91.00 98 TYR A O 1
ATOM 801 N N . PHE A 1 99 ? -4.681 -13.285 18.321 1.00 93.19 99 PHE A N 1
ATOM 802 C CA . PHE A 1 99 ? -5.135 -14.250 17.324 1.00 93.19 99 PHE A CA 1
ATOM 803 C C . PHE A 1 99 ? -5.501 -13.574 15.997 1.00 93.19 99 PHE A C 1
ATOM 805 O O . PHE A 1 99 ? -5.060 -14.021 14.942 1.00 93.19 99 PHE A O 1
ATOM 812 N N . ALA A 1 100 ? -6.232 -12.456 16.036 1.00 90.44 100 ALA A N 1
ATOM 813 C CA . ALA A 1 100 ? -6.555 -11.686 14.838 1.00 90.44 100 ALA A CA 1
ATOM 814 C C . ALA A 1 100 ? -5.302 -11.089 14.171 1.00 90.44 100 ALA A C 1
ATOM 816 O O . ALA A 1 100 ? -5.185 -11.146 12.947 1.00 90.44 100 ALA A O 1
ATOM 817 N N . ARG A 1 101 ? -4.339 -10.573 14.954 1.00 91.75 101 ARG A N 1
ATOM 818 C CA . ARG A 1 101 ? -3.050 -10.077 14.431 1.00 91.75 101 ARG A CA 1
ATOM 819 C C . ARG A 1 101 ? -2.292 -11.174 13.693 1.00 91.75 101 ARG A C 1
ATOM 821 O O . ARG A 1 101 ? -1.957 -10.993 12.526 1.00 91.75 101 ARG A O 1
ATOM 828 N N . TYR A 1 102 ? -2.060 -12.309 14.351 1.00 93.25 102 TYR A N 1
ATOM 829 C CA . TYR A 1 102 ? -1.365 -13.441 13.743 1.00 93.25 102 TYR A CA 1
ATOM 830 C C . TYR A 1 102 ? -2.122 -13.969 12.527 1.00 93.25 102 TYR A C 1
ATOM 832 O O . TYR A 1 102 ? -1.507 -14.195 11.493 1.00 93.25 102 TYR A O 1
ATOM 840 N N . GLY A 1 103 ? -3.448 -14.094 12.611 1.00 94.12 103 GLY A N 1
ATOM 841 C CA . GLY A 1 103 ? -4.281 -14.566 11.509 1.00 94.12 103 GLY A CA 1
ATOM 842 C C . GLY A 1 103 ? -4.146 -13.712 10.250 1.00 94.12 103 GLY A C 1
ATOM 843 O O . GLY A 1 103 ? -3.977 -14.260 9.164 1.00 94.12 103 GLY A O 1
ATOM 844 N N . ILE A 1 104 ? -4.160 -12.381 10.375 1.00 91.19 104 ILE A N 1
ATOM 845 C CA . ILE A 1 104 ? -4.035 -11.513 9.197 1.00 91.19 104 ILE A CA 1
ATOM 846 C C . ILE A 1 104 ? -2.604 -11.505 8.657 1.00 91.19 104 ILE A C 1
ATOM 848 O O . ILE A 1 104 ? -2.426 -11.550 7.445 1.00 91.19 104 ILE A O 1
ATOM 852 N N . VAL A 1 105 ? -1.582 -11.507 9.519 1.00 93.12 105 VAL A N 1
ATOM 853 C CA . VAL A 1 105 ? -0.187 -11.601 9.055 1.00 93.12 105 VAL A CA 1
ATOM 854 C C . VAL A 1 105 ? 0.052 -12.929 8.328 1.00 93.12 105 VAL A C 1
ATOM 856 O O . VAL A 1 105 ? 0.606 -12.940 7.232 1.00 93.12 105 VAL A O 1
ATOM 859 N N . LEU A 1 106 ? -0.440 -14.044 8.869 1.00 94.25 106 LEU A N 1
ATOM 860 C CA . LEU A 1 106 ? -0.363 -15.347 8.206 1.00 94.25 106 LEU A CA 1
ATOM 861 C C . LEU A 1 106 ? -1.111 -15.352 6.872 1.00 94.25 106 LEU A C 1
ATOM 863 O O . LEU A 1 106 ? -0.586 -15.871 5.892 1.00 94.25 106 LEU A O 1
ATOM 867 N N . LEU A 1 107 ? -2.289 -14.725 6.805 1.00 91.88 107 LEU A N 1
ATOM 868 C CA . LEU A 1 107 ? -3.018 -14.557 5.549 1.00 91.88 107 LEU A CA 1
ATOM 869 C C . LEU A 1 107 ? -2.182 -13.777 4.526 1.00 91.88 107 LEU A C 1
ATOM 871 O O . LEU A 1 107 ? -2.096 -14.197 3.378 1.00 91.88 107 LEU A O 1
ATOM 875 N N . THR A 1 108 ? -1.533 -12.678 4.924 1.00 90.81 108 THR A N 1
ATOM 876 C CA . THR A 1 108 ? -0.669 -11.912 4.010 1.00 90.81 108 THR A CA 1
ATOM 877 C C . THR A 1 108 ? 0.541 -12.714 3.535 1.00 90.81 108 THR A C 1
ATOM 879 O O . THR A 1 108 ? 0.892 -12.621 2.362 1.00 90.81 108 THR A O 1
ATOM 882 N N . CYS A 1 109 ? 1.136 -13.550 4.393 1.00 91.06 109 CYS A N 1
ATOM 883 C CA . CYS A 1 109 ? 2.218 -14.454 4.002 1.00 91.06 109 CYS A CA 1
ATOM 884 C C . CYS A 1 109 ? 1.734 -15.530 3.022 1.00 91.06 109 CYS A C 1
ATOM 886 O O . CYS A 1 109 ? 2.378 -15.751 2.003 1.00 91.06 109 CYS A O 1
ATOM 888 N N . ALA A 1 110 ? 0.577 -16.144 3.283 1.00 92.50 110 ALA A N 1
ATOM 889 C CA . ALA A 1 110 ? -0.011 -17.143 2.392 1.00 92.50 110 ALA A CA 1
ATOM 890 C C . ALA A 1 110 ? -0.354 -16.548 1.019 1.00 92.50 110 ALA A C 1
ATOM 892 O O . ALA A 1 110 ? -0.099 -17.159 -0.013 1.00 92.50 110 ALA A O 1
ATOM 893 N N . VAL A 1 111 ? -0.893 -15.327 0.998 1.00 89.19 111 VAL A N 1
ATOM 894 C CA . VAL A 1 111 ? -1.166 -14.577 -0.235 1.00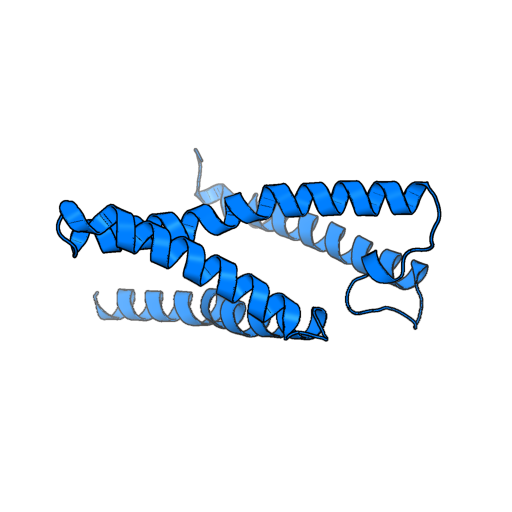 89.19 111 VAL A CA 1
ATOM 895 C C . VAL A 1 111 ? 0.133 -14.283 -0.993 1.00 89.19 111 VAL A C 1
ATOM 897 O O . VAL A 1 111 ? 0.169 -14.454 -2.208 1.00 89.19 111 VAL A O 1
ATOM 900 N N . ALA A 1 112 ? 1.205 -13.900 -0.295 1.00 87.94 112 ALA A N 1
ATOM 901 C CA . ALA A 1 112 ? 2.509 -13.664 -0.914 1.00 87.94 112 ALA A CA 1
ATOM 902 C C . ALA A 1 112 ? 3.123 -14.935 -1.530 1.00 87.94 112 ALA A C 1
ATOM 904 O O . ALA A 1 112 ? 3.776 -14.842 -2.563 1.00 87.94 112 ALA A O 1
ATOM 905 N N . GLU A 1 113 ? 2.902 -16.108 -0.931 1.00 88.88 113 GLU A N 1
ATOM 906 C CA . GLU A 1 113 ? 3.367 -17.394 -1.469 1.00 88.88 113 GLU A CA 1
ATOM 907 C C . GLU A 1 113 ? 2.510 -17.880 -2.652 1.00 88.88 113 GLU A C 1
ATOM 909 O O . GLU A 1 113 ? 3.029 -18.444 -3.612 1.00 88.88 113 GLU A O 1
ATOM 914 N N . LEU A 1 114 ? 1.195 -17.638 -2.609 1.00 87.75 114 LEU A N 1
ATOM 915 C CA . LEU A 1 114 ? 0.248 -18.132 -3.612 1.00 87.75 114 LEU A CA 1
ATOM 916 C C . LEU A 1 114 ? 0.271 -17.333 -4.923 1.00 87.75 114 LEU A C 1
ATOM 918 O O . LEU A 1 114 ? -0.174 -17.851 -5.944 1.00 87.75 114 LEU A O 1
ATOM 922 N N . ILE A 1 115 ? 0.713 -16.072 -4.913 1.00 84.81 115 ILE A N 1
ATOM 923 C CA . ILE A 1 115 ? 0.629 -15.187 -6.083 1.00 84.81 115 ILE A CA 1
ATOM 924 C C . ILE A 1 115 ? 1.934 -15.241 -6.889 1.00 84.81 115 ILE A C 1
ATOM 926 O O . ILE A 1 115 ? 2.897 -14.567 -6.525 1.00 84.81 115 ILE A O 1
ATOM 930 N N . PRO A 1 116 ? 1.968 -15.954 -8.033 1.00 78.31 116 PRO A N 1
ATOM 931 C CA . PRO A 1 116 ? 3.117 -15.926 -8.936 1.00 78.31 116 PRO A CA 1
ATOM 932 C C . PRO A 1 116 ? 3.210 -14.612 -9.728 1.00 78.31 116 PRO A C 1
ATOM 934 O O . PRO A 1 116 ? 4.300 -14.244 -10.152 1.00 78.31 116 PRO A O 1
ATOM 937 N N . HIS A 1 117 ? 2.082 -13.906 -9.912 1.00 84.12 117 HIS A N 1
ATOM 938 C CA . HIS A 1 117 ? 1.976 -12.708 -10.752 1.00 84.12 117 HIS A CA 1
ATOM 939 C C . HIS A 1 117 ? 1.469 -11.486 -9.980 1.00 84.12 117 HIS A C 1
ATOM 941 O O . HIS A 1 117 ? 0.263 -11.229 -9.892 1.00 84.12 117 HIS A O 1
ATOM 947 N N . LEU A 1 118 ? 2.402 -10.713 -9.419 1.00 85.12 118 LEU A N 1
ATOM 948 C CA . LEU A 1 118 ? 2.105 -9.556 -8.565 1.00 85.12 118 LEU A CA 1
ATOM 949 C C . LEU A 1 118 ? 1.296 -8.474 -9.303 1.00 85.12 118 LEU A C 1
ATOM 951 O O . LEU A 1 118 ? 0.350 -7.921 -8.740 1.00 85.12 118 LEU A O 1
ATOM 955 N N . ALA A 1 119 ? 1.643 -8.185 -10.561 1.00 85.81 119 ALA A N 1
ATOM 956 C CA . ALA A 1 119 ? 1.000 -7.132 -11.348 1.00 85.81 119 ALA A CA 1
ATOM 957 C C . ALA A 1 119 ? -0.503 -7.394 -11.528 1.00 85.81 119 ALA A C 1
ATOM 959 O O . ALA A 1 119 ? -1.323 -6.512 -11.270 1.00 85.81 119 ALA A O 1
ATOM 960 N N . LEU A 1 120 ? -0.872 -8.634 -11.871 1.00 87.75 120 LEU A N 1
ATOM 961 C CA . LEU A 1 120 ? -2.266 -9.047 -12.037 1.00 87.75 120 LEU A CA 1
ATOM 962 C C . LEU A 1 120 ? -3.067 -8.859 -10.740 1.00 87.75 120 LEU A C 1
ATOM 964 O O . LEU A 1 120 ? -4.197 -8.370 -10.762 1.00 87.75 120 LEU A O 1
ATOM 968 N N . PHE A 1 121 ? -2.469 -9.210 -9.601 1.00 88.69 121 PHE A N 1
ATOM 969 C CA . PHE A 1 121 ? -3.104 -9.063 -8.295 1.00 88.69 121 PHE A CA 1
ATOM 970 C C . PHE A 1 121 ? -3.318 -7.594 -7.906 1.00 88.69 121 PHE A C 1
ATOM 972 O O . PHE A 1 121 ? -4.403 -7.235 -7.441 1.00 88.69 121 PHE A O 1
ATOM 979 N N . ILE A 1 122 ? -2.324 -6.731 -8.148 1.00 90.19 122 ILE A N 1
ATOM 980 C CA . ILE A 1 122 ? -2.440 -5.283 -7.922 1.00 90.19 122 ILE A CA 1
ATOM 981 C C . ILE A 1 122 ? -3.550 -4.700 -8.803 1.00 90.19 122 ILE A C 1
ATOM 983 O O . ILE A 1 122 ? -4.402 -3.965 -8.300 1.00 90.19 122 ILE A O 1
ATOM 987 N N . SER A 1 123 ? -3.592 -5.055 -10.091 1.00 92.25 123 SER A N 1
ATOM 988 C CA . SER A 1 123 ? -4.650 -4.611 -11.006 1.00 92.25 123 SER A CA 1
ATOM 989 C C . SER A 1 123 ? -6.031 -5.100 -10.574 1.00 92.25 123 SER A C 1
ATOM 991 O O . SER A 1 123 ? -6.986 -4.327 -10.619 1.00 92.25 123 SER A O 1
ATOM 993 N N . PHE A 1 124 ? -6.148 -6.344 -10.107 1.00 92.75 124 PHE A N 1
ATOM 994 C CA . PHE A 1 124 ? -7.409 -6.897 -9.617 1.00 92.75 124 PHE A CA 1
ATOM 995 C C . PHE A 1 124 ? -7.918 -6.160 -8.374 1.00 92.75 124 PHE A C 1
ATOM 997 O O . PHE A 1 124 ? -9.051 -5.682 -8.368 1.00 92.75 124 PHE A O 1
ATOM 1004 N N . ILE A 1 125 ? -7.087 -6.012 -7.336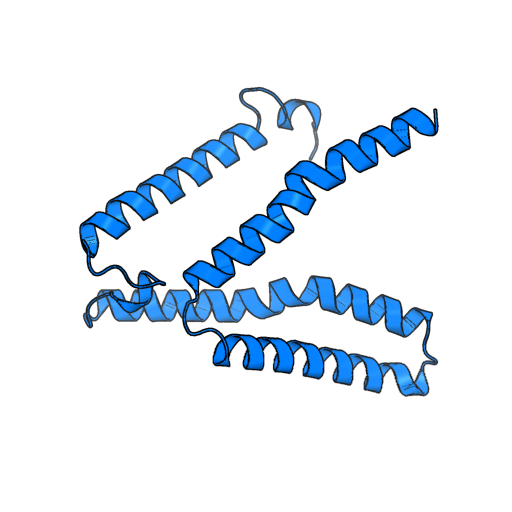 1.00 92.38 125 ILE A N 1
ATOM 1005 C CA . ILE A 1 125 ? -7.477 -5.292 -6.113 1.00 92.38 125 ILE A CA 1
ATOM 1006 C C . ILE A 1 125 ? -7.748 -3.820 -6.410 1.00 92.38 125 ILE A C 1
ATOM 1008 O O . ILE A 1 125 ? -8.684 -3.245 -5.850 1.00 92.38 125 ILE A O 1
ATOM 1012 N N . GLY A 1 126 ? -6.957 -3.204 -7.288 1.00 92.06 126 GLY A N 1
ATOM 1013 C CA . GLY A 1 126 ? -7.154 -1.828 -7.726 1.00 92.06 126 GLY A CA 1
ATOM 1014 C C . GLY A 1 126 ? -8.491 -1.646 -8.437 1.00 92.06 126 GLY A C 1
ATOM 1015 O O . GLY A 1 126 ? -9.256 -0.758 -8.074 1.00 92.06 126 GLY A O 1
ATOM 1016 N N . ALA A 1 127 ? -8.826 -2.521 -9.387 1.00 93.81 127 ALA A N 1
ATOM 1017 C CA . ALA A 1 127 ? -10.105 -2.474 -10.089 1.00 93.81 127 ALA A CA 1
ATOM 1018 C C . ALA A 1 127 ? -11.281 -2.769 -9.146 1.00 93.81 127 ALA A C 1
ATOM 1020 O O . ALA A 1 127 ? -12.276 -2.046 -9.154 1.00 93.81 127 ALA A O 1
ATOM 1021 N N . PHE A 1 128 ? -11.163 -3.786 -8.291 1.00 94.44 128 PHE A N 1
ATOM 1022 C CA . PHE A 1 128 ? -12.212 -4.173 -7.351 1.00 94.44 128 PHE A CA 1
ATOM 1023 C C . PHE A 1 128 ? -12.439 -3.114 -6.264 1.00 94.44 128 PHE A C 1
ATOM 1025 O O . PHE A 1 128 ? -13.538 -2.587 -6.135 1.00 94.44 128 PHE A O 1
ATOM 1032 N N . SER A 1 129 ? -11.409 -2.741 -5.500 1.00 93.56 129 SER A N 1
ATOM 1033 C CA . SER A 1 129 ? -11.565 -1.742 -4.434 1.00 93.56 129 SER A CA 1
ATOM 1034 C C . SER A 1 129 ? -11.763 -0.328 -4.981 1.00 93.56 129 SER A C 1
ATOM 1036 O O . SER A 1 129 ? -12.567 0.427 -4.436 1.00 93.56 129 SER A O 1
ATOM 1038 N N . GLY A 1 130 ? -11.083 0.027 -6.075 1.00 92.69 130 GLY A N 1
ATOM 1039 C CA . GLY A 1 130 ? -11.181 1.341 -6.701 1.00 92.69 130 GLY A CA 1
ATOM 1040 C C . GLY A 1 130 ? -12.557 1.593 -7.306 1.00 92.69 130 GLY A C 1
ATOM 1041 O O . GLY A 1 130 ? -13.108 2.670 -7.099 1.00 92.69 130 GLY A O 1
ATOM 1042 N N . SER A 1 131 ? -13.165 0.601 -7.967 1.00 93.81 131 SER A N 1
ATOM 1043 C CA . SER A 1 131 ? -14.546 0.736 -8.456 1.00 93.81 131 SER A CA 1
ATOM 1044 C C . SER A 1 131 ? -15.539 0.920 -7.306 1.00 93.81 131 SER A C 1
ATOM 1046 O O . SER A 1 131 ? -16.396 1.801 -7.376 1.00 93.81 131 SER A O 1
ATOM 1048 N N . LEU A 1 132 ? -15.384 0.181 -6.203 1.00 94.31 132 LEU A N 1
ATOM 1049 C CA . LEU A 1 132 ? -16.232 0.358 -5.024 1.00 94.31 132 LEU A CA 1
ATOM 1050 C C . LEU A 1 132 ? -16.070 1.759 -4.407 1.00 94.31 132 LEU A C 1
ATOM 1052 O O . LEU A 1 132 ? -17.064 2.434 -4.149 1.00 94.31 132 LEU A O 1
ATOM 1056 N N . MET A 1 133 ? -14.830 2.217 -4.207 1.00 92.69 133 MET A N 1
ATOM 1057 C CA . MET A 1 133 ? -14.521 3.491 -3.539 1.00 92.69 133 MET A CA 1
ATOM 1058 C C . MET A 1 133 ? -14.818 4.727 -4.378 1.00 92.69 133 MET A C 1
ATOM 1060 O O . MET A 1 133 ? -15.353 5.698 -3.850 1.00 92.69 133 MET A O 1
ATOM 1064 N N . ALA A 1 134 ? -14.473 4.708 -5.663 1.00 90.56 134 ALA A N 1
ATOM 1065 C CA . ALA A 1 134 ? -14.611 5.874 -6.525 1.00 90.56 134 ALA A CA 1
ATOM 1066 C C . ALA A 1 134 ? -15.982 5.947 -7.206 1.00 90.56 134 ALA A C 1
ATOM 1068 O O . ALA A 1 134 ? -16.491 7.046 -7.409 1.00 90.56 134 ALA A O 1
ATOM 1069 N N . LEU A 1 135 ? -16.576 4.803 -7.569 1.00 92.00 135 LEU A N 1
ATOM 1070 C CA . LEU A 1 135 ? -17.782 4.774 -8.402 1.00 92.00 135 LEU A CA 1
ATOM 1071 C C . LEU A 1 135 ? -19.031 4.317 -7.656 1.00 92.00 135 LEU A C 1
ATOM 1073 O O . LEU A 1 135 ? -20.100 4.831 -7.951 1.00 92.00 135 LEU A O 1
ATOM 1077 N N . LEU A 1 136 ? -18.937 3.371 -6.716 1.00 94.00 136 LEU A N 1
ATOM 1078 C CA . LEU A 1 136 ? -20.129 2.824 -6.056 1.00 94.00 136 LEU A CA 1
ATOM 1079 C C . LEU A 1 136 ? -20.521 3.608 -4.801 1.00 94.00 136 LEU A C 1
ATOM 1081 O O . LEU A 1 136 ? -21.675 4.011 -4.668 1.00 94.00 136 LEU A O 1
ATOM 1085 N N . PHE A 1 137 ? -19.588 3.836 -3.872 1.00 93.31 137 PHE A N 1
ATOM 1086 C CA . PHE A 1 137 ? -19.919 4.467 -2.592 1.00 93.31 137 PHE A CA 1
ATOM 1087 C C . PHE A 1 137 ? -20.410 5.917 -2.715 1.00 93.31 137 PHE A C 1
ATOM 1089 O O . PHE A 1 137 ? -21.421 6.213 -2.079 1.00 93.31 137 PHE A O 1
ATOM 1096 N N . PRO A 1 138 ? -19.794 6.815 -3.512 1.00 92.62 138 PRO A N 1
ATOM 1097 C CA . PRO A 1 138 ? -20.254 8.201 -3.604 1.00 92.62 138 PRO A CA 1
ATOM 1098 C C . PRO A 1 138 ? -21.717 8.349 -4.060 1.00 92.62 138 PRO A C 1
ATOM 1100 O O . PRO A 1 138 ? -22.483 8.961 -3.315 1.00 92.62 138 PRO A O 1
ATOM 1103 N N . PRO A 1 139 ? -22.169 7.759 -5.190 1.00 92.94 139 PRO A N 1
ATOM 1104 C CA . PRO A 1 139 ? -23.566 7.879 -5.603 1.00 92.94 139 PRO A CA 1
ATOM 1105 C C . PRO A 1 139 ? -24.518 7.099 -4.696 1.00 92.94 139 PRO A C 1
ATOM 1107 O O . PRO A 1 139 ? -25.651 7.524 -4.506 1.00 92.94 139 PRO A O 1
ATOM 1110 N N . PHE A 1 140 ? -24.091 5.980 -4.100 1.00 93.31 140 PHE A N 1
ATOM 1111 C CA . PHE A 1 140 ? -24.938 5.252 -3.154 1.00 93.31 140 PHE A CA 1
ATOM 1112 C C . PHE A 1 140 ? -25.216 6.078 -1.892 1.00 93.31 140 PHE A C 1
ATOM 1114 O O . PHE A 1 140 ? -26.348 6.126 -1.415 1.00 93.31 140 PHE A O 1
ATOM 1121 N N . ILE A 1 141 ? -24.195 6.762 -1.367 1.00 93.75 141 ILE A N 1
ATOM 1122 C CA . ILE A 1 141 ? -24.348 7.689 -0.242 1.00 93.75 141 ILE A CA 1
ATOM 1123 C C . ILE A 1 141 ? -25.233 8.872 -0.650 1.00 93.75 141 ILE A C 1
ATOM 1125 O O . ILE A 1 141 ? -26.133 9.222 0.109 1.00 93.75 141 ILE A O 1
ATOM 1129 N N . ASP A 1 142 ? -25.021 9.449 -1.835 1.00 93.19 142 ASP A N 1
ATOM 1130 C CA . ASP A 1 142 ? -25.810 10.583 -2.330 1.00 93.19 142 ASP A CA 1
ATOM 1131 C C . ASP A 1 142 ? -27.299 10.227 -2.477 1.00 93.19 142 ASP A C 1
ATOM 1133 O O . ASP A 1 142 ? -28.163 10.921 -1.944 1.00 93.19 142 ASP A O 1
ATOM 1137 N N . LEU A 1 143 ? -27.609 9.065 -3.063 1.00 93.75 143 LEU A N 1
ATOM 1138 C CA . LEU A 1 143 ? -28.975 8.545 -3.134 1.00 93.75 143 LEU A CA 1
ATOM 1139 C C . LEU A 1 143 ? -29.595 8.378 -1.740 1.00 93.75 143 LEU A C 1
ATOM 1141 O O . LEU A 1 143 ? -30.714 8.831 -1.516 1.00 93.75 143 LEU A O 1
ATOM 1145 N N . LEU A 1 144 ? -28.886 7.771 -0.781 1.00 93.62 144 LEU A N 1
ATOM 1146 C CA . LEU A 1 144 ? -29.405 7.604 0.582 1.00 93.62 144 LEU A CA 1
ATOM 1147 C C . LEU A 1 144 ? -29.653 8.939 1.299 1.00 93.62 144 LEU A C 1
ATOM 1149 O O . LEU A 1 144 ? -30.556 9.024 2.132 1.00 93.62 144 LEU A O 1
ATOM 1153 N N . VAL 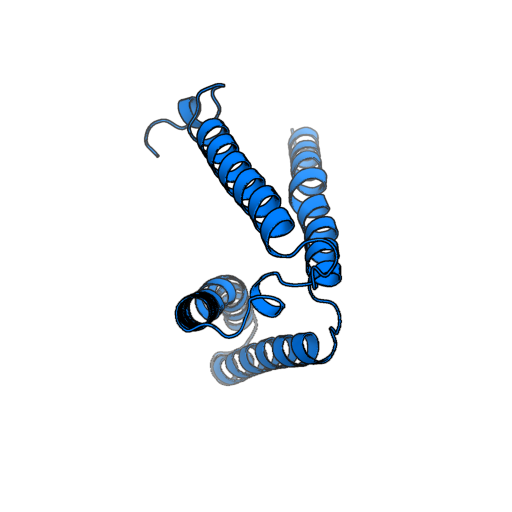A 1 145 ? -28.850 9.965 1.010 1.00 93.88 145 VAL A N 1
ATOM 1154 C CA . VAL A 1 145 ? -29.038 11.310 1.561 1.00 93.88 145 VAL A CA 1
ATOM 1155 C C . VAL A 1 145 ? -30.256 11.982 0.931 1.00 93.88 145 VAL A C 1
ATOM 1157 O O . VAL A 1 145 ? -31.078 12.512 1.674 1.00 93.88 145 VAL A O 1
ATOM 1160 N N . ILE A 1 146 ? -30.411 11.905 -0.395 1.00 93.12 146 ILE A N 1
ATOM 1161 C CA . ILE A 1 146 ? -31.550 12.486 -1.121 1.00 93.12 146 ILE A CA 1
ATOM 1162 C C . ILE A 1 146 ? -32.867 11.830 -0.696 1.00 93.12 146 ILE A C 1
ATOM 1164 O O . ILE A 1 146 ? -33.820 12.540 -0.419 1.00 93.12 146 ILE A O 1
ATOM 1168 N N . PHE A 1 147 ? -32.927 10.498 -0.583 1.00 83.25 147 PHE A N 1
ATOM 1169 C CA . PHE A 1 147 ? -34.149 9.787 -0.172 1.00 83.25 147 PHE A CA 1
ATOM 1170 C C . PHE A 1 147 ? -34.534 9.988 1.301 1.00 83.25 147 PHE A C 1
ATOM 1172 O O . PHE A 1 147 ? -35.662 9.676 1.681 1.00 83.25 147 PHE A O 1
ATOM 1179 N N . ARG A 1 148 ? -33.607 10.444 2.153 1.00 70.44 148 ARG A N 1
ATOM 1180 C CA . ARG A 1 148 ? -33.899 10.761 3.560 1.00 70.44 148 ARG A CA 1
ATOM 1181 C C . ARG A 1 148 ? -34.461 12.178 3.743 1.00 70.44 148 ARG A C 1
ATOM 1183 O O . ARG A 1 148 ? -34.998 12.456 4.814 1.00 70.44 148 ARG A O 1
ATOM 1190 N N . ASN A 1 149 ? -34.305 13.043 2.743 1.00 51.12 149 ASN A N 1
ATOM 1191 C CA . ASN A 1 149 ? -34.783 14.426 2.738 1.00 51.12 149 ASN A CA 1
ATOM 1192 C C . ASN A 1 149 ? -36.110 14.549 1.979 1.00 51.12 149 ASN A C 1
ATOM 1194 O O . ASN A 1 149 ? -36.853 15.503 2.291 1.00 51.12 149 ASN A O 1
#

InterPro domains:
  IPR013057 Amino acid transporter, transmembrane domain [PF01490] (1-145)

Secondary structure (DSSP, 8-state):
---GGGTSSTTSHHHHHHHHHHHHHHHHHHHHHHHHGGG--SSTTTSS-S-HHHHHHHHHHHHHHHHHHHHHHHHHHHHHHHHHHHHS-HHHHHHHHHHHHHHHHHHHHHHHHH-S-HHHHHHHHHHHHHIIIIIIHHHHHHHHHHHH-

Foldseek 3Di:
DPDVVQQPDPPHPVVVVVVVVVVVVVVCVVVLCVVQPPVDALDSLVRDDPDPVSVVVNVVVVVVCVVVVVVVVVVVLVVVLVVLVVPDDPVCSVVVSVVVVVVVVVVVVVVVVPDPRPNVVCVVCCCVVVCCVPPNPPVVVVVVVVVVD

Sequence (149 aa):
MTQPEIFIKWNGVLNCSCLVVMTIFAMMGFYGYLAVGDEVADAITLNVPHELMYQIIKLIFSMCVMVSYPLQFYIPMERIEKWVTRKIPVENQTTYIYFARYGIVLLTCAVAELIPHLALFISFIGAFSGSLMALLFPPFIDLLVIFRN

pLDDT: mean 87.93, std 7.22, range [51.12, 96.88]